Protein AF-A0A1I5BPP1-F1 (afdb_monomer_lite)

Foldseek 3Di:
DDPVLQQLQLVQLQVQCVQDVADPVNLCVQVVDDPVLVCCSHPPNSRGDDVVSLVSSVVVCVVVVTDGDPSSVVSVVVVVVVVVVVVVVVPPDDPPDPDPDDPDPPPPVPDLFAWEAAPNDTHGQLVNLVVLVFDADPVRHTPSVVVCVVVVPGHHYHCNVVHDDPPDDPPPPPPDD

Radius of gyration: 24.0 Å; chains: 1; bounding box: 48×36×85 Å

pLDDT: mean 81.09, std 17.32, range [36.47, 96.0]

Sequence (177 aa):
MSKKDNEEQKLAYVEALKLADVSRDMLKVLHKVNDNTLDKWLYVPDRYPPFRACWELWMYIRRRREAVARPLQTLIHRSITRADDASKKAGPVDKKKKIHNVEGKWSRDNFPIRTYLVNGKLLSIKEAGDELGYPRDKRGMSNLYFRLRREGINPGSDITDLKYKPRGGSQKKKLKK

Secondary structure (DSSP, 8-state):
--HHHHHHHHHHHHHHHHHS---HHHHHHHHT--HHHHHHHHH-TT----HHHHHHHHHHHHHHTPPPPHHHHHHHHHHHHHHHHHHHHT----TT------SS---GGGS-SSEEEETTEEEEHHHHHHHTTPPBPTTS-BHHHHHHHHHTPPTT-B-TT----------------

Structure (mmCIF, N/CA/C/O backbone):
data_AF-A0A1I5BPP1-F1
#
_entry.id   AF-A0A1I5BPP1-F1
#
loop_
_atom_site.group_PDB
_atom_site.id
_atom_site.type_symbol
_atom_site.label_atom_id
_atom_site.label_alt_id
_atom_site.label_comp_id
_atom_site.label_asym_id
_atom_site.label_entity_id
_atom_site.label_seq_id
_atom_site.pdbx_PDB_ins_code
_atom_site.Cartn_x
_atom_site.Cartn_y
_atom_site.Cartn_z
_atom_site.occupancy
_atom_site.B_iso_or_equiv
_atom_site.auth_seq_id
_atom_site.auth_comp_id
_atom_site.auth_asym_id
_atom_site.auth_atom_id
_atom_site.pdbx_PDB_model_num
ATOM 1 N N . MET A 1 1 ? 5.793 -8.758 18.025 1.00 62.44 1 MET A N 1
ATOM 2 C CA . MET A 1 1 ? 5.324 -7.356 17.967 1.00 62.44 1 MET A CA 1
ATOM 3 C C . MET A 1 1 ? 4.796 -6.990 19.333 1.00 62.44 1 MET A C 1
ATOM 5 O O . MET A 1 1 ? 4.155 -7.838 19.948 1.00 62.44 1 MET A O 1
ATOM 9 N N . SER A 1 2 ? 5.110 -5.793 19.824 1.00 81.38 2 SER A N 1
ATOM 10 C CA . SER A 1 2 ? 4.563 -5.320 21.097 1.00 81.38 2 SER A CA 1
ATOM 11 C C . SER A 1 2 ? 3.060 -5.054 20.945 1.00 81.38 2 SER A C 1
ATOM 13 O O . SER A 1 2 ? 2.623 -4.677 19.859 1.00 81.38 2 SER A O 1
ATOM 15 N N . LYS A 1 3 ? 2.256 -5.220 22.008 1.00 83.00 3 LYS A N 1
ATOM 16 C CA . LYS A 1 3 ? 0.818 -4.860 21.985 1.00 83.00 3 LYS A CA 1
ATOM 17 C C . LYS A 1 3 ? 0.613 -3.418 21.502 1.00 83.00 3 LYS A C 1
ATOM 19 O O . LYS A 1 3 ? -0.233 -3.166 20.652 1.00 83.00 3 LYS A O 1
ATOM 24 N N . LYS A 1 4 ? 1.503 -2.526 21.938 1.00 87.44 4 LYS A N 1
ATOM 25 C CA . LYS A 1 4 ? 1.552 -1.119 21.536 1.00 87.44 4 LYS A CA 1
ATOM 26 C C . LYS A 1 4 ? 1.728 -0.922 20.022 1.00 87.44 4 LYS A C 1
ATOM 28 O O . LYS A 1 4 ? 1.103 -0.037 19.450 1.00 87.44 4 LYS A O 1
ATOM 33 N N . ASP A 1 5 ? 2.525 -1.766 19.359 1.00 87.19 5 ASP A N 1
ATOM 34 C CA . ASP A 1 5 ? 2.730 -1.684 17.903 1.00 87.19 5 ASP A CA 1
ATOM 35 C C . ASP A 1 5 ? 1.455 -2.063 17.134 1.00 87.19 5 ASP A C 1
ATOM 37 O O . ASP A 1 5 ? 1.196 -1.538 16.052 1.00 87.19 5 ASP A O 1
ATOM 41 N N . ASN A 1 6 ? 0.673 -3.004 17.669 1.00 91.31 6 ASN A N 1
ATOM 42 C CA . ASN A 1 6 ? -0.571 -3.457 17.048 1.00 91.31 6 ASN A CA 1
ATOM 43 C C . ASN A 1 6 ? -1.684 -2.410 17.203 1.00 91.31 6 ASN A C 1
ATOM 45 O O . ASN A 1 6 ? -2.428 -2.157 16.256 1.00 91.31 6 ASN A O 1
ATOM 49 N N . GLU A 1 7 ? -1.768 -1.771 18.371 1.00 92.38 7 GLU A N 1
ATOM 50 C CA . GLU A 1 7 ? -2.677 -0.647 18.619 1.00 92.38 7 GLU A CA 1
ATOM 51 C C . GLU A 1 7 ? -2.369 0.533 17.689 1.00 92.38 7 GLU A C 1
ATOM 53 O O . GLU A 1 7 ? -3.276 1.056 17.038 1.00 92.38 7 GLU A O 1
ATOM 58 N N . GLU A 1 8 ? -1.087 0.893 17.541 1.00 93.31 8 GLU A N 1
ATOM 59 C CA . GLU A 1 8 ? -0.649 1.941 16.611 1.00 93.31 8 GLU A CA 1
ATOM 60 C C . GLU A 1 8 ? -1.012 1.596 15.156 1.00 93.31 8 GLU A C 1
ATOM 62 O O . GLU A 1 8 ? -1.523 2.448 14.427 1.00 93.31 8 GLU A O 1
ATOM 67 N N . GLN A 1 9 ? -0.822 0.337 14.734 1.00 93.88 9 GLN A N 1
ATOM 68 C CA . GLN A 1 9 ? -1.217 -0.133 13.397 1.00 93.88 9 GLN A CA 1
ATOM 69 C C . GLN A 1 9 ? -2.714 0.022 13.150 1.00 93.88 9 GLN A C 1
ATOM 71 O O . GLN A 1 9 ? -3.116 0.511 12.092 1.00 93.88 9 GLN A O 1
ATOM 76 N N . LYS A 1 10 ? -3.541 -0.382 14.115 1.00 94.75 10 LYS A N 1
ATOM 77 C CA . LYS A 1 10 ? -4.994 -0.302 13.984 1.00 94.75 10 LYS A CA 1
ATOM 78 C C . LYS A 1 10 ? -5.488 1.134 13.943 1.00 94.75 10 LYS A C 1
ATOM 80 O O . LYS A 1 10 ? -6.304 1.453 13.082 1.00 94.75 10 LYS A O 1
ATOM 85 N N . LEU A 1 11 ? -4.972 1.996 14.817 1.00 94.56 11 LEU A N 1
ATOM 86 C CA . LEU A 1 11 ? -5.313 3.417 14.811 1.00 94.56 11 LEU A CA 1
ATOM 87 C C . LEU A 1 11 ? -4.952 4.051 13.465 1.00 94.56 11 LEU A C 1
ATOM 89 O O . LEU A 1 11 ? -5.800 4.678 12.835 1.00 94.56 11 LEU A O 1
ATOM 93 N N . ALA A 1 12 ? -3.730 3.813 12.984 1.00 95.50 12 ALA A N 1
ATOM 94 C CA . ALA A 1 12 ? -3.273 4.324 11.698 1.00 95.50 12 ALA A CA 1
ATOM 95 C C . ALA A 1 12 ? -4.131 3.833 10.523 1.00 95.50 12 ALA A C 1
ATOM 97 O O . ALA A 1 12 ? -4.423 4.602 9.607 1.00 95.50 12 ALA A O 1
ATOM 98 N N . TYR A 1 13 ? -4.545 2.564 10.550 1.00 95.69 13 TYR A N 1
ATOM 99 C CA . TYR A 1 13 ? -5.401 1.977 9.525 1.00 95.69 13 TYR A CA 1
ATOM 100 C C . TYR A 1 13 ? -6.802 2.601 9.527 1.00 95.69 13 TYR A C 1
ATOM 102 O O . TYR A 1 13 ? -7.269 3.065 8.491 1.00 95.69 13 TYR A O 1
ATOM 110 N N . VAL A 1 14 ? -7.455 2.673 10.692 1.00 94.94 14 VAL A N 1
ATOM 111 C CA . VAL A 1 14 ? -8.814 3.223 10.820 1.00 94.94 14 VAL A CA 1
ATOM 112 C C . VAL A 1 14 ? -8.847 4.719 10.499 1.00 94.94 14 VAL A C 1
ATOM 114 O O . VAL A 1 14 ? -9.761 5.167 9.813 1.00 94.94 14 VAL A O 1
ATOM 117 N N . GLU A 1 15 ? -7.857 5.505 10.934 1.00 94.19 15 GLU A N 1
ATOM 118 C CA . GLU A 1 15 ? -7.777 6.922 10.554 1.00 94.19 15 GLU A CA 1
ATOM 119 C C . GLU A 1 15 ? -7.577 7.120 9.052 1.00 94.19 15 GLU A C 1
ATOM 121 O O . GLU A 1 15 ? -8.186 8.011 8.463 1.00 94.19 15 GLU A O 1
ATOM 126 N N . ALA A 1 16 ? -6.759 6.283 8.413 1.00 94.44 16 ALA A N 1
ATOM 127 C CA . ALA A 1 16 ? -6.572 6.354 6.972 1.00 94.44 16 ALA A CA 1
ATOM 128 C C . ALA A 1 16 ? -7.864 6.053 6.204 1.00 94.44 16 ALA A C 1
ATOM 130 O O . ALA A 1 16 ? -8.128 6.726 5.215 1.00 94.44 16 ALA A O 1
ATOM 131 N N . LEU A 1 17 ? -8.691 5.118 6.682 1.00 93.69 17 LEU A N 1
ATOM 132 C CA . LEU A 1 17 ? -10.004 4.835 6.089 1.00 93.69 17 LEU A CA 1
ATOM 133 C C . LEU A 1 17 ? -11.017 5.968 6.264 1.00 93.69 17 LEU A C 1
ATOM 135 O O . LEU A 1 17 ? -11.918 6.101 5.450 1.00 93.69 17 LEU A O 1
ATOM 139 N N . LYS A 1 18 ? -10.891 6.791 7.310 1.00 91.75 18 LYS A N 1
ATOM 140 C CA . LYS A 1 18 ? -11.759 7.969 7.475 1.00 91.75 18 LYS A CA 1
ATOM 141 C C . LYS A 1 18 ? -11.459 9.061 6.448 1.00 91.75 18 LYS A C 1
ATOM 143 O O . LYS A 1 18 ? -12.338 9.854 6.140 1.00 91.75 18 LYS A O 1
ATOM 148 N N . LEU A 1 19 ? -10.214 9.132 5.973 1.00 90.06 19 LEU A N 1
ATOM 149 C CA . LEU A 1 19 ? -9.774 10.131 4.996 1.00 90.06 19 LEU A CA 1
ATOM 150 C C . LEU A 1 19 ? -9.875 9.628 3.559 1.00 90.06 19 LEU A C 1
ATOM 152 O O . LEU A 1 19 ? -10.233 10.386 2.663 1.00 90.06 19 LEU A O 1
ATOM 156 N N . ALA A 1 20 ? -9.516 8.368 3.339 1.00 84.88 20 ALA A N 1
ATOM 157 C CA . ALA A 1 20 ? -9.601 7.738 2.041 1.00 84.88 20 ALA A CA 1
ATOM 158 C C . ALA A 1 20 ? -11.010 7.175 1.883 1.00 84.88 20 ALA A C 1
ATOM 160 O O . ALA A 1 20 ? -11.366 6.211 2.554 1.00 84.88 20 ALA A O 1
ATOM 161 N N . ASP A 1 21 ? -11.799 7.771 0.995 1.00 85.88 21 ASP A N 1
ATOM 162 C CA . ASP A 1 21 ? -13.121 7.267 0.630 1.00 85.88 21 ASP A CA 1
ATOM 163 C C . ASP A 1 21 ? -12.970 5.931 -0.123 1.00 85.88 21 ASP A C 1
ATOM 165 O O . ASP A 1 21 ? -12.855 5.865 -1.355 1.00 85.88 21 ASP A O 1
ATOM 169 N N . VAL A 1 22 ? -12.820 4.852 0.651 1.00 90.25 22 VAL A N 1
ATOM 170 C CA . VAL A 1 22 ? -12.605 3.486 0.174 1.00 90.25 22 VAL A CA 1
ATOM 171 C C . VAL A 1 22 ? -13.793 2.641 0.587 1.00 90.25 22 VAL A C 1
ATOM 173 O O . VAL A 1 22 ? -14.038 2.409 1.772 1.00 90.25 22 VAL A O 1
ATOM 176 N N . SER A 1 23 ? -14.511 2.131 -0.410 1.00 92.62 23 SER A N 1
ATOM 177 C CA . SER A 1 23 ? -15.637 1.242 -0.165 1.00 92.62 23 SER A CA 1
ATOM 178 C C . SER A 1 23 ? -15.187 -0.072 0.472 1.00 92.62 23 SER A C 1
ATOM 180 O O . SER A 1 23 ? -14.074 -0.568 0.271 1.00 92.62 23 SER A O 1
ATOM 182 N N . ARG A 1 24 ? -16.102 -0.686 1.216 1.00 91.88 24 ARG A N 1
ATOM 183 C CA . ARG A 1 24 ? -15.868 -1.967 1.878 1.00 91.88 24 ARG A CA 1
ATOM 184 C C . ARG A 1 24 ? -15.495 -3.082 0.894 1.00 91.88 24 ARG A C 1
ATOM 186 O O . ARG A 1 24 ? -14.572 -3.851 1.159 1.00 91.88 24 ARG A O 1
ATOM 193 N N . ASP A 1 25 ? -16.154 -3.133 -0.262 1.00 91.62 25 ASP A N 1
ATOM 194 C CA . ASP A 1 25 ? -15.841 -4.105 -1.316 1.00 91.62 25 ASP A CA 1
ATOM 195 C C . ASP A 1 25 ? -14.429 -3.917 -1.868 1.00 91.62 25 ASP A C 1
ATOM 197 O O . ASP A 1 25 ? -13.705 -4.894 -2.079 1.00 91.62 25 ASP A O 1
ATOM 201 N N . MET A 1 26 ? -13.989 -2.664 -2.015 1.00 92.88 26 MET A N 1
ATOM 202 C CA . MET A 1 26 ? -12.621 -2.368 -2.422 1.00 92.88 26 MET A CA 1
ATOM 203 C C . MET A 1 26 ? -11.611 -2.861 -1.381 1.00 92.88 26 MET A C 1
ATOM 205 O O . MET A 1 26 ? -10.601 -3.448 -1.759 1.00 92.88 26 MET A O 1
ATOM 209 N N . LEU A 1 27 ? -11.880 -2.706 -0.080 1.00 93.12 27 LEU A N 1
ATOM 210 C CA . LEU A 1 27 ? -10.990 -3.208 0.979 1.00 93.12 27 LEU A CA 1
ATOM 211 C C . LEU A 1 27 ? -10.840 -4.732 0.948 1.00 93.12 27 LEU A C 1
ATOM 213 O O . LEU A 1 27 ? -9.733 -5.247 1.129 1.00 93.12 27 LEU A O 1
ATOM 217 N N . LYS A 1 28 ? -11.924 -5.461 0.666 1.00 92.88 28 LYS A N 1
ATOM 218 C CA . LYS A 1 28 ? -11.886 -6.924 0.509 1.00 92.88 28 LYS A CA 1
ATOM 219 C C . LYS A 1 28 ? -10.983 -7.338 -0.645 1.00 92.88 28 LYS A C 1
ATOM 221 O O . LYS A 1 28 ? -10.151 -8.230 -0.481 1.00 92.88 28 LYS A O 1
ATOM 226 N N . VAL A 1 29 ? -11.117 -6.670 -1.792 1.00 92.50 29 VAL A N 1
ATOM 227 C CA . VAL A 1 29 ? -10.281 -6.922 -2.975 1.00 92.50 29 VAL A CA 1
ATOM 228 C C . VAL A 1 29 ? -8.827 -6.541 -2.704 1.00 92.50 29 VAL A C 1
ATOM 230 O O . VAL A 1 29 ? -7.920 -7.313 -3.020 1.00 92.50 29 VAL A O 1
ATOM 233 N N . LEU A 1 30 ? -8.605 -5.382 -2.079 1.00 92.00 30 LEU A N 1
ATOM 234 C CA . LEU A 1 30 ? -7.282 -4.838 -1.793 1.00 92.00 30 LEU A CA 1
ATOM 235 C C . LEU A 1 30 ? -6.472 -5.772 -0.890 1.00 92.00 30 LEU A C 1
ATOM 237 O O . LEU A 1 30 ? -5.320 -6.070 -1.201 1.00 92.00 30 LEU A O 1
ATOM 241 N N . HIS A 1 31 ? -7.088 -6.262 0.188 1.00 92.25 31 HIS A N 1
ATOM 242 C CA . HIS A 1 31 ? -6.418 -7.090 1.193 1.00 92.25 31 HIS A CA 1
ATOM 243 C C . HIS A 1 31 ? -6.562 -8.595 0.963 1.00 92.25 31 HIS A C 1
ATOM 245 O O . HIS A 1 31 ? -5.892 -9.383 1.631 1.00 92.25 31 HIS A O 1
ATOM 251 N N . LYS A 1 32 ? -7.418 -9.010 0.020 1.00 92.94 32 LYS A N 1
ATOM 252 C CA . LYS A 1 32 ? -7.790 -10.415 -0.220 1.00 92.94 32 LYS A CA 1
ATOM 253 C C . LYS A 1 32 ? -8.302 -11.102 1.052 1.00 92.94 32 LYS A C 1
ATOM 255 O O . LYS A 1 32 ? -7.870 -12.202 1.394 1.00 92.94 32 LYS A O 1
ATOM 260 N N . VAL A 1 33 ? -9.216 -10.438 1.757 1.00 93.50 33 VAL A N 1
ATOM 261 C CA . VAL A 1 33 ? -9.832 -10.933 3.001 1.00 93.50 33 VAL A CA 1
ATOM 262 C C . VAL A 1 33 ? -11.348 -11.051 2.871 1.00 93.50 33 VAL A C 1
ATOM 264 O O . VAL A 1 33 ? -11.968 -10.401 2.032 1.00 93.50 33 VAL A O 1
ATOM 267 N N . ASN A 1 34 ? -11.949 -11.888 3.719 1.00 95.44 34 ASN A N 1
ATOM 268 C CA . ASN A 1 34 ? -13.401 -11.998 3.841 1.00 95.44 34 ASN A CA 1
ATOM 269 C C . ASN A 1 34 ? -13.985 -10.907 4.759 1.00 95.44 34 ASN A C 1
ATOM 271 O O . ASN A 1 34 ? -13.259 -10.274 5.530 1.00 95.44 34 ASN A O 1
ATOM 275 N N . ASP A 1 35 ? -15.309 -10.735 4.711 1.00 94.31 35 ASP A N 1
ATOM 276 C CA . ASP A 1 35 ? -16.023 -9.740 5.525 1.00 94.31 35 ASP A CA 1
ATOM 277 C C . ASP A 1 35 ? -15.783 -9.918 7.023 1.00 94.31 35 ASP A C 1
ATOM 279 O O . ASP A 1 35 ? -15.460 -8.957 7.707 1.00 94.31 35 ASP A O 1
ATOM 283 N N . ASN A 1 36 ? -15.822 -11.157 7.517 1.00 96.00 36 ASN A N 1
ATOM 284 C CA . ASN A 1 36 ? -15.601 -11.451 8.933 1.00 96.00 36 ASN A CA 1
ATOM 285 C C . ASN A 1 36 ? -14.216 -10.986 9.425 1.00 96.00 36 ASN A C 1
ATOM 287 O O . ASN A 1 36 ? -14.071 -10.489 10.539 1.00 96.00 36 ASN A O 1
ATOM 291 N N . THR A 1 37 ? -13.172 -11.151 8.608 1.00 95.12 37 THR A N 1
ATOM 292 C CA . THR A 1 37 ? -11.825 -10.668 8.949 1.00 95.12 37 THR A CA 1
ATOM 293 C C . THR A 1 37 ? -11.773 -9.147 8.953 1.00 95.12 37 THR A C 1
ATOM 295 O O . THR A 1 37 ? -11.199 -8.567 9.874 1.00 95.12 37 THR A O 1
ATOM 298 N N . LEU A 1 38 ? -12.398 -8.507 7.962 1.00 95.00 38 LEU A N 1
ATOM 299 C CA . LEU A 1 38 ? -12.454 -7.052 7.881 1.00 95.00 38 LEU A CA 1
ATOM 300 C C . LEU A 1 38 ? -13.227 -6.460 9.071 1.00 95.00 38 LEU A C 1
ATOM 302 O O . LEU A 1 38 ? -12.726 -5.551 9.723 1.00 95.00 38 LEU A O 1
ATOM 306 N N . ASP A 1 39 ? -14.375 -7.037 9.434 1.00 95.19 39 ASP A N 1
ATOM 307 C CA . ASP A 1 39 ? -15.158 -6.620 10.604 1.00 95.19 39 ASP A CA 1
ATOM 308 C C . ASP A 1 39 ? -14.374 -6.749 11.899 1.00 95.19 39 ASP A C 1
ATOM 310 O O . ASP A 1 39 ? -14.387 -5.850 12.738 1.00 95.19 39 ASP A O 1
ATOM 314 N N . LYS A 1 40 ? -13.633 -7.849 12.052 1.00 95.31 40 LYS A N 1
ATOM 315 C CA . LYS A 1 40 ? -12.743 -8.023 13.197 1.00 95.31 40 LYS A CA 1
ATOM 316 C C . LYS A 1 40 ? -11.729 -6.886 13.271 1.00 95.31 40 LYS A C 1
ATOM 318 O O . LYS A 1 40 ? -11.556 -6.314 14.339 1.00 95.31 40 LYS A O 1
ATOM 323 N N . TRP A 1 41 ? -11.087 -6.525 12.164 1.00 94.69 41 TRP A N 1
ATOM 324 C CA . TRP A 1 41 ? -10.114 -5.430 12.162 1.00 94.69 41 TRP A CA 1
ATOM 325 C C . TRP A 1 41 ? -10.739 -4.072 12.485 1.00 94.69 41 TRP A C 1
ATOM 327 O O . TRP A 1 41 ? -10.129 -3.293 13.217 1.00 94.69 41 TRP A O 1
ATOM 337 N N . LEU A 1 42 ? -11.936 -3.796 11.962 1.00 92.62 42 LEU A N 1
ATOM 338 C CA . LEU A 1 42 ? -12.591 -2.496 12.098 1.00 92.62 42 LEU A CA 1
ATOM 339 C C . LEU A 1 42 ? -13.277 -2.306 13.456 1.00 92.62 42 LEU A C 1
ATOM 341 O O . LEU A 1 42 ? -13.188 -1.221 14.026 1.00 92.62 42 LEU A O 1
ATOM 345 N N . TYR A 1 43 ? -13.919 -3.346 13.993 1.00 93.38 43 TYR A N 1
ATOM 346 C CA . TYR A 1 43 ? -14.851 -3.203 15.118 1.00 93.38 43 TYR A CA 1
ATOM 347 C C . TYR A 1 43 ? -14.434 -3.946 16.390 1.00 93.38 43 TYR A C 1
ATOM 349 O O . TYR A 1 43 ? -14.819 -3.533 17.479 1.00 93.38 43 TYR A O 1
ATOM 357 N N . VAL A 1 44 ? -13.634 -5.015 16.305 1.00 94.44 44 VAL A N 1
ATOM 358 C CA . VAL A 1 44 ? -13.271 -5.817 17.491 1.00 94.44 44 VAL A CA 1
ATOM 359 C C . VAL A 1 44 ? -11.972 -5.291 18.101 1.00 94.44 44 VAL A C 1
ATOM 361 O O . VAL A 1 44 ? -10.947 -5.414 17.435 1.00 94.44 44 VAL A O 1
ATOM 364 N N . PRO A 1 45 ? -11.944 -4.756 19.340 1.00 88.88 45 PRO A N 1
ATOM 365 C CA . PRO A 1 45 ? -10.775 -4.082 19.925 1.00 88.88 45 PRO A CA 1
ATOM 366 C C . PRO A 1 45 ? -9.466 -4.873 19.808 1.00 88.88 45 PRO A C 1
ATOM 368 O O . PRO A 1 45 ? -8.505 -4.354 19.245 1.00 88.88 45 PRO A O 1
ATOM 371 N N . ASP A 1 46 ? -9.486 -6.157 20.177 1.00 90.94 46 ASP A N 1
ATOM 372 C CA . ASP A 1 46 ? -8.312 -7.045 20.222 1.00 90.94 46 ASP A CA 1
ATOM 373 C C . ASP A 1 46 ? -7.912 -7.677 18.883 1.00 90.94 46 ASP A C 1
ATOM 375 O O . ASP A 1 46 ? -7.058 -8.568 18.815 1.00 90.94 46 ASP A O 1
ATOM 379 N N . ARG A 1 47 ? -8.549 -7.262 17.789 1.00 92.75 47 ARG A N 1
ATOM 380 C CA . ARG A 1 47 ? -8.206 -7.717 16.444 1.00 92.75 47 ARG A CA 1
ATOM 381 C C . ARG A 1 47 ? -7.627 -6.551 15.664 1.00 92.75 47 ARG A C 1
ATOM 383 O O . ARG A 1 47 ? -8.227 -5.483 15.564 1.00 92.75 47 ARG A O 1
ATOM 390 N N . TYR A 1 48 ? -6.444 -6.787 15.111 1.00 93.81 48 TYR A N 1
ATOM 391 C CA . TYR A 1 48 ? -5.614 -5.762 14.495 1.00 93.81 48 TYR A CA 1
ATOM 392 C C . TYR A 1 48 ? -5.333 -6.138 13.038 1.00 93.81 48 TYR A C 1
ATOM 394 O O . TYR A 1 48 ? -5.061 -7.316 12.764 1.00 93.81 48 TYR A O 1
ATOM 402 N N . PRO A 1 49 ? -5.387 -5.174 12.104 1.00 94.25 49 PRO A N 1
ATOM 403 C CA . PRO A 1 49 ? -4.908 -5.402 10.753 1.00 94.25 49 PRO A CA 1
ATOM 404 C C . PRO A 1 49 ? -3.393 -5.655 10.787 1.00 94.25 49 PRO A C 1
ATOM 406 O O . PRO A 1 49 ? -2.681 -5.029 11.575 1.00 94.25 49 PRO A O 1
ATOM 409 N N . PRO A 1 50 ? -2.864 -6.563 9.951 1.00 94.75 50 PRO A N 1
ATOM 410 C CA . PRO A 1 50 ? -1.427 -6.749 9.843 1.00 94.75 50 PRO A CA 1
ATOM 411 C C . PRO A 1 50 ? -0.786 -5.518 9.194 1.00 94.75 50 PRO A C 1
ATOM 413 O O . PRO A 1 50 ? -1.393 -4.879 8.334 1.00 94.75 50 PRO A O 1
ATOM 416 N N . PHE A 1 51 ? 0.493 -5.267 9.482 1.00 94.19 51 PHE A N 1
ATOM 417 C CA . PHE A 1 51 ? 1.277 -4.209 8.828 1.00 94.19 51 PHE A CA 1
ATOM 418 C C . PHE A 1 51 ? 1.144 -4.214 7.294 1.00 94.19 51 PHE A C 1
ATOM 420 O O . PHE A 1 51 ? 1.084 -3.163 6.657 1.00 94.19 51 PHE A O 1
ATOM 427 N N . ARG A 1 52 ? 1.045 -5.406 6.691 1.00 94.06 52 ARG A N 1
ATOM 428 C CA . ARG A 1 52 ? 0.804 -5.574 5.255 1.00 94.06 52 ARG A CA 1
ATOM 429 C C . ARG A 1 52 ? -0.468 -4.863 4.777 1.00 94.06 52 ARG A C 1
ATOM 431 O O . ARG A 1 52 ? -0.419 -4.216 3.738 1.00 94.06 52 ARG A O 1
ATOM 438 N N . ALA A 1 53 ? -1.570 -4.954 5.520 1.00 95.00 53 ALA A N 1
ATOM 439 C CA . ALA A 1 53 ? -2.816 -4.280 5.168 1.00 95.00 53 ALA A CA 1
ATOM 440 C C . ALA A 1 53 ? -2.656 -2.753 5.244 1.00 95.00 53 ALA A C 1
ATOM 442 O O . ALA A 1 53 ? -3.088 -2.045 4.337 1.00 95.00 53 ALA A O 1
ATOM 443 N N . CYS A 1 54 ? -1.943 -2.242 6.255 1.00 95.38 54 CYS A N 1
ATOM 444 C CA . CYS A 1 54 ? -1.589 -0.821 6.341 1.00 95.38 54 CYS A CA 1
ATOM 445 C C . CYS A 1 54 ? -0.754 -0.366 5.132 1.00 95.38 54 CYS A C 1
ATOM 447 O O . CYS A 1 54 ? -1.014 0.687 4.553 1.00 95.38 54 CYS A O 1
ATOM 449 N N . TRP A 1 55 ? 0.218 -1.178 4.709 1.00 94.56 55 TRP A N 1
ATOM 450 C CA . TRP A 1 55 ? 1.034 -0.897 3.528 1.00 94.56 55 TRP A CA 1
ATOM 451 C C . TRP A 1 55 ? 0.218 -0.902 2.229 1.00 94.56 55 TRP A C 1
ATOM 453 O O . TRP A 1 55 ? 0.370 -0.008 1.397 1.00 94.56 55 TRP A O 1
ATOM 463 N N . GLU A 1 56 ? -0.655 -1.892 2.042 1.00 94.12 56 GLU A N 1
ATOM 464 C CA . GLU A 1 56 ? -1.536 -1.989 0.874 1.00 94.12 56 GLU A CA 1
ATOM 465 C C . GLU A 1 56 ? -2.485 -0.786 0.787 1.00 94.12 56 GLU A C 1
ATOM 467 O O . GLU A 1 56 ? -2.606 -0.188 -0.284 1.00 94.12 56 GLU A O 1
ATOM 472 N N . LEU A 1 57 ? -3.074 -0.372 1.916 1.00 94.56 57 LEU A N 1
ATOM 473 C CA . LEU A 1 57 ? -3.909 0.826 1.998 1.00 94.56 57 LEU A CA 1
ATOM 474 C C . LEU A 1 57 ? -3.112 2.090 1.654 1.00 94.56 57 LEU A C 1
ATOM 476 O O . LEU A 1 57 ? -3.535 2.880 0.814 1.00 94.56 57 LEU A O 1
ATOM 480 N N . TRP A 1 58 ? -1.916 2.255 2.224 1.00 94.56 58 TRP A N 1
ATOM 481 C CA . TRP A 1 58 ? -1.044 3.387 1.907 1.00 94.56 58 TRP A CA 1
ATOM 482 C C . TRP A 1 58 ? -0.695 3.457 0.414 1.00 94.56 58 TRP A C 1
ATOM 484 O O . TRP A 1 58 ? -0.762 4.524 -0.198 1.00 94.56 58 TRP A O 1
ATOM 494 N N . MET A 1 59 ? -0.361 2.317 -0.198 1.00 93.06 59 MET A N 1
ATOM 495 C CA . MET A 1 59 ? -0.072 2.230 -1.631 1.00 93.06 59 MET A CA 1
ATOM 496 C C . MET A 1 59 ? -1.292 2.574 -2.489 1.00 93.06 59 MET A C 1
ATOM 498 O O . MET A 1 59 ? -1.136 3.231 -3.520 1.00 93.06 59 MET A O 1
ATOM 502 N N . TYR A 1 60 ? -2.486 2.142 -2.077 1.00 93.44 60 TYR A N 1
ATOM 503 C CA . TYR A 1 60 ? -3.739 2.465 -2.753 1.00 93.44 60 TYR A CA 1
ATOM 504 C C . TYR A 1 60 ? -4.008 3.978 -2.739 1.00 93.44 60 TYR A C 1
ATOM 506 O O . TYR A 1 60 ? -4.129 4.582 -3.807 1.00 93.44 60 TYR A O 1
ATOM 514 N N . ILE A 1 61 ? -3.979 4.605 -1.558 1.00 91.75 61 ILE A N 1
ATOM 515 C CA . ILE A 1 61 ? -4.190 6.055 -1.384 1.00 91.75 61 ILE A CA 1
ATOM 516 C C . ILE A 1 61 ? -3.151 6.847 -2.190 1.00 91.75 61 ILE A C 1
ATOM 518 O O . ILE A 1 61 ? -3.482 7.754 -2.957 1.00 91.75 61 ILE A O 1
ATOM 522 N N . ARG A 1 62 ? -1.875 6.446 -2.101 1.00 91.06 62 ARG A N 1
ATOM 523 C CA . ARG A 1 62 ? -0.774 7.097 -2.821 1.00 91.06 62 ARG A CA 1
ATOM 524 C C . ARG A 1 62 ? -0.943 7.039 -4.340 1.00 91.06 62 ARG A C 1
ATOM 526 O O . ARG A 1 62 ? -0.597 8.002 -5.022 1.00 91.06 62 ARG A O 1
ATOM 533 N N . ARG A 1 63 ? -1.467 5.937 -4.891 1.00 90.19 63 ARG A N 1
ATOM 534 C CA . ARG A 1 63 ? -1.750 5.819 -6.335 1.00 90.19 63 ARG A CA 1
ATOM 535 C C . ARG A 1 63 ? -2.868 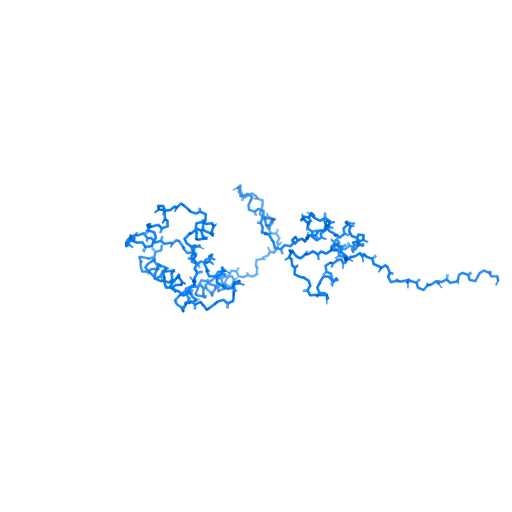6.756 -6.787 1.00 90.19 63 ARG A C 1
ATOM 537 O O . ARG A 1 63 ? -2.780 7.279 -7.893 1.00 90.19 63 ARG A O 1
ATOM 544 N N . ARG A 1 64 ? -3.865 6.999 -5.934 1.00 86.88 64 ARG A N 1
ATOM 545 C CA . ARG A 1 64 ? -4.965 7.945 -6.192 1.00 86.88 64 ARG A CA 1
ATOM 546 C C . ARG A 1 64 ? -4.588 9.409 -5.956 1.00 86.88 64 ARG A C 1
ATOM 548 O O . ARG A 1 64 ? -5.377 10.285 -6.280 1.00 86.88 64 ARG A O 1
ATOM 555 N N . ARG A 1 65 ? -3.373 9.679 -5.455 1.00 88.12 65 ARG A N 1
ATOM 556 C CA . ARG A 1 65 ? -2.893 11.020 -5.065 1.00 88.12 65 ARG A CA 1
ATOM 557 C C . ARG A 1 65 ? -3.780 11.686 -4.006 1.00 88.12 65 ARG A C 1
ATOM 559 O O . ARG A 1 65 ? -3.860 12.908 -3.943 1.00 88.12 65 ARG A O 1
ATOM 566 N N . GLU A 1 66 ? -4.422 10.874 -3.177 1.00 87.31 66 GLU A N 1
ATOM 567 C CA . GLU A 1 66 ? -5.246 11.337 -2.064 1.00 87.31 66 GLU A CA 1
ATOM 568 C C . GLU A 1 66 ? -4.379 11.655 -0.839 1.00 87.31 66 GLU A C 1
ATOM 570 O O . GLU A 1 66 ? -3.237 11.193 -0.710 1.00 87.31 66 GLU A O 1
ATOM 575 N N . ALA A 1 67 ? -4.923 12.468 0.067 1.00 87.31 67 ALA A N 1
ATOM 576 C CA . ALA A 1 67 ? -4.260 12.785 1.321 1.00 87.31 67 ALA A CA 1
ATOM 577 C C . ALA A 1 67 ? -4.158 11.529 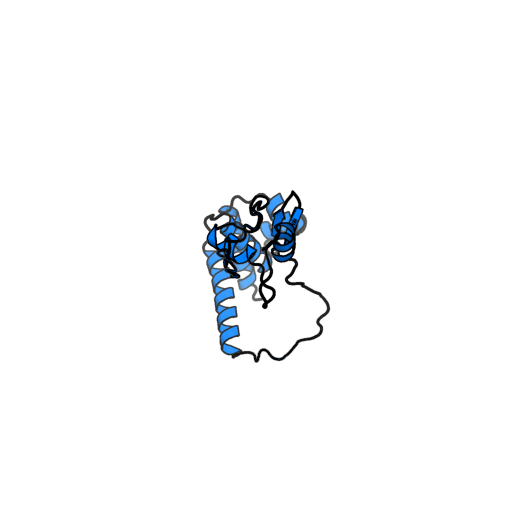2.201 1.00 87.31 67 ALA A C 1
ATOM 579 O O . ALA A 1 67 ? -5.129 10.806 2.412 1.00 87.31 67 ALA A O 1
ATOM 580 N N . VAL A 1 68 ? -2.964 11.275 2.731 1.00 89.06 68 VAL A N 1
ATOM 581 C CA . VAL A 1 68 ? -2.691 10.136 3.614 1.00 89.06 68 VAL A CA 1
ATOM 582 C C . VAL A 1 68 ? -2.759 10.604 5.068 1.00 89.06 68 VAL A C 1
ATOM 584 O O . VAL A 1 68 ? -2.183 11.637 5.412 1.00 89.06 68 VAL A O 1
ATOM 587 N N . ALA A 1 69 ? -3.398 9.819 5.940 1.00 92.44 69 ALA A N 1
ATOM 588 C CA . ALA A 1 69 ? -3.384 10.073 7.380 1.00 92.44 69 ALA A CA 1
ATOM 589 C C . ALA A 1 69 ? -1.947 10.099 7.929 1.00 92.44 69 ALA A C 1
ATOM 591 O O . ALA A 1 69 ? -1.141 9.205 7.642 1.00 92.44 69 ALA A O 1
ATOM 592 N N . ARG A 1 70 ? -1.633 11.098 8.764 1.00 91.38 70 ARG A N 1
ATOM 593 C CA . ARG A 1 70 ? -0.290 11.257 9.349 1.00 91.38 70 ARG A CA 1
ATOM 594 C C . ARG A 1 70 ? 0.188 10.000 10.087 1.00 91.38 70 ARG A C 1
ATOM 596 O O . ARG A 1 70 ? 1.318 9.595 9.816 1.00 91.38 70 ARG A O 1
ATOM 603 N N . PRO A 1 71 ? -0.622 9.327 10.932 1.00 93.69 71 PRO A N 1
ATOM 604 C CA . PRO A 1 71 ? -0.150 8.133 11.636 1.00 93.69 71 PRO A CA 1
ATOM 605 C C . PRO A 1 71 ? 0.231 6.994 10.693 1.00 93.69 71 PRO A C 1
ATOM 607 O O . PRO A 1 71 ? 1.264 6.354 10.892 1.00 93.69 71 PRO A O 1
ATOM 610 N N . LEU A 1 72 ? -0.532 6.792 9.611 1.00 92.94 72 LEU A N 1
ATOM 611 C CA . LEU A 1 72 ? -0.194 5.801 8.593 1.00 92.94 72 LEU A CA 1
ATOM 612 C C . LEU A 1 72 ? 1.120 6.154 7.892 1.00 92.94 72 LEU A C 1
ATOM 614 O O . LEU A 1 72 ? 1.989 5.299 7.743 1.00 92.94 72 LEU A O 1
ATOM 618 N N . GLN A 1 73 ? 1.313 7.419 7.517 1.00 91.75 73 GLN A N 1
ATOM 619 C CA . GLN A 1 73 ? 2.560 7.860 6.897 1.00 91.75 73 GLN A CA 1
ATOM 620 C C . GLN A 1 73 ? 3.767 7.666 7.826 1.00 91.75 73 GLN A C 1
ATOM 622 O O . GLN A 1 73 ? 4.800 7.154 7.394 1.00 91.75 73 GLN A O 1
ATOM 627 N N . THR A 1 74 ? 3.639 8.025 9.105 1.00 92.12 74 THR A N 1
ATOM 628 C CA . THR A 1 74 ? 4.694 7.839 10.108 1.00 92.12 74 THR A CA 1
ATOM 629 C C . THR A 1 74 ? 5.035 6.364 10.301 1.00 92.12 74 THR A C 1
ATOM 631 O O . THR A 1 74 ? 6.214 6.010 10.302 1.00 92.12 74 THR A O 1
ATOM 634 N N . LEU A 1 75 ? 4.027 5.496 10.417 1.00 93.50 75 LEU A N 1
ATOM 635 C CA . LEU A 1 75 ? 4.202 4.053 10.579 1.00 93.50 75 LEU A CA 1
ATOM 636 C C . LEU A 1 75 ? 4.993 3.441 9.411 1.00 93.50 75 LEU A C 1
ATOM 638 O O . LEU A 1 75 ? 5.953 2.695 9.623 1.00 93.50 75 LEU A O 1
ATOM 642 N N . ILE A 1 76 ? 4.632 3.820 8.184 1.00 93.00 76 ILE A N 1
ATOM 643 C CA . ILE A 1 76 ? 5.271 3.359 6.949 1.00 93.00 76 ILE A CA 1
ATOM 644 C C . ILE A 1 76 ? 6.694 3.920 6.810 1.00 93.00 76 ILE A C 1
ATOM 646 O O . ILE A 1 76 ? 7.630 3.178 6.514 1.00 93.00 76 ILE A O 1
ATOM 650 N N . HIS A 1 77 ? 6.910 5.210 7.076 1.00 90.75 77 HIS A N 1
ATOM 651 C CA . HIS A 1 77 ? 8.255 5.791 7.035 1.00 90.75 77 HIS A CA 1
ATOM 652 C C . HIS A 1 77 ? 9.184 5.142 8.063 1.00 90.75 77 HIS A C 1
ATOM 654 O O . HIS A 1 77 ? 10.295 4.754 7.713 1.00 90.75 77 HIS A O 1
ATOM 660 N N . ARG A 1 78 ? 8.720 4.917 9.300 1.00 91.31 78 ARG A N 1
ATOM 661 C CA . ARG A 1 78 ? 9.513 4.228 10.330 1.00 91.31 78 ARG A CA 1
ATOM 662 C C . ARG A 1 78 ? 9.925 2.819 9.911 1.00 91.31 78 ARG A C 1
ATOM 664 O O . ARG A 1 78 ? 10.995 2.363 10.308 1.00 91.31 78 ARG A O 1
ATOM 671 N N . SER A 1 79 ? 9.091 2.082 9.172 1.00 91.00 79 SER A N 1
ATOM 672 C CA . SER A 1 79 ? 9.490 0.759 8.673 1.00 91.00 79 SER A CA 1
ATOM 673 C C . SER A 1 79 ? 10.506 0.859 7.538 1.00 91.00 79 SER A C 1
ATOM 675 O O . SER A 1 79 ? 11.450 0.076 7.519 1.00 91.00 79 SER A O 1
ATOM 677 N N . ILE A 1 80 ? 10.336 1.822 6.624 1.00 89.69 80 ILE A N 1
ATOM 678 C CA . ILE A 1 80 ? 11.265 2.053 5.508 1.00 89.69 80 ILE A CA 1
ATOM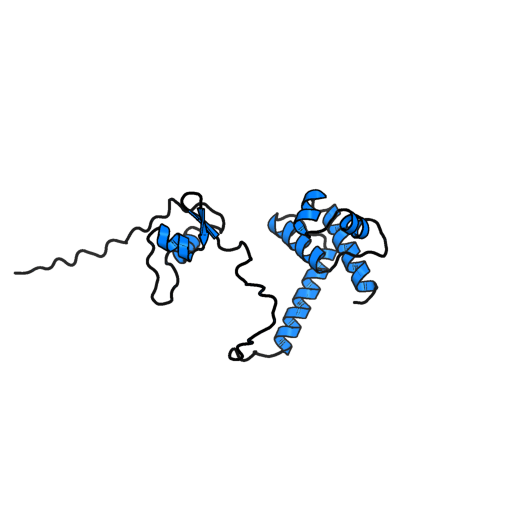 679 C C . ILE A 1 80 ? 12.643 2.432 6.052 1.00 89.69 80 ILE A C 1
ATOM 681 O O . ILE A 1 80 ? 13.620 1.772 5.724 1.00 89.69 80 ILE A O 1
ATOM 685 N N . THR A 1 81 ? 12.716 3.402 6.967 1.00 91.12 81 THR A N 1
ATOM 686 C CA . THR A 1 81 ? 13.978 3.816 7.593 1.00 91.12 81 THR A CA 1
ATOM 687 C C . THR A 1 81 ? 14.667 2.652 8.302 1.00 91.12 81 THR A C 1
ATOM 689 O O . THR A 1 81 ? 15.857 2.436 8.105 1.00 91.12 81 THR A O 1
ATOM 692 N N . ARG A 1 82 ? 13.922 1.830 9.060 1.00 87.88 82 ARG A N 1
ATOM 693 C CA . ARG A 1 82 ? 14.483 0.630 9.705 1.00 87.88 82 ARG A CA 1
ATOM 694 C C . ARG A 1 82 ? 15.036 -0.376 8.695 1.00 87.88 82 ARG A C 1
ATOM 696 O O . ARG A 1 82 ? 16.084 -0.965 8.949 1.00 87.88 82 ARG A O 1
ATOM 703 N N . ALA A 1 83 ? 14.342 -0.585 7.578 1.00 86.19 83 ALA A N 1
ATOM 704 C CA . ALA A 1 83 ? 14.797 -1.480 6.519 1.00 86.19 83 ALA A CA 1
ATOM 705 C C . ALA A 1 83 ? 16.058 -0.940 5.824 1.00 86.19 83 ALA A C 1
ATOM 707 O O . ALA A 1 83 ? 17.004 -1.697 5.608 1.00 86.19 83 ALA A O 1
ATOM 708 N N . ASP A 1 84 ? 16.104 0.362 5.543 1.00 84.69 84 ASP A N 1
ATOM 709 C CA . ASP A 1 84 ? 17.263 1.025 4.944 1.00 84.69 84 ASP A CA 1
ATOM 710 C C . ASP A 1 84 ? 18.481 0.970 5.874 1.00 84.69 84 ASP A C 1
ATOM 712 O O . ASP A 1 84 ? 19.586 0.642 5.439 1.00 84.69 84 ASP A O 1
ATOM 716 N N . ASP A 1 85 ? 18.291 1.223 7.169 1.00 88.12 85 ASP A N 1
ATOM 717 C CA . ASP A 1 85 ? 19.361 1.154 8.165 1.00 88.12 85 ASP A CA 1
ATOM 718 C C . ASP A 1 85 ? 19.869 -0.278 8.358 1.00 88.12 85 ASP A C 1
ATOM 720 O O . ASP A 1 85 ? 21.079 -0.501 8.447 1.00 88.12 85 ASP A O 1
ATOM 724 N N . ALA A 1 86 ? 18.970 -1.267 8.368 1.00 86.12 86 ALA A N 1
ATOM 725 C CA . ALA A 1 86 ? 19.348 -2.677 8.388 1.00 86.12 86 ALA A CA 1
ATOM 726 C C . ALA A 1 86 ? 20.141 -3.062 7.129 1.00 86.12 86 ALA A C 1
ATOM 728 O O . ALA A 1 86 ? 21.161 -3.743 7.230 1.00 86.12 86 ALA A O 1
ATOM 729 N N . SER A 1 87 ? 19.727 -2.573 5.955 1.00 83.06 87 SER A N 1
ATOM 730 C CA . SER A 1 87 ? 20.440 -2.805 4.696 1.00 83.06 87 SER A CA 1
ATOM 731 C C . SER A 1 87 ? 21.828 -2.166 4.682 1.00 83.06 87 SER A C 1
ATOM 733 O O . SER A 1 87 ? 22.749 -2.759 4.127 1.00 83.06 87 SER A O 1
ATOM 735 N N . LYS A 1 88 ? 22.002 -0.977 5.272 1.00 84.69 88 LYS A N 1
ATOM 736 C CA . LYS A 1 88 ? 23.315 -0.317 5.384 1.00 84.69 88 LYS A CA 1
ATOM 737 C C . LYS A 1 88 ? 24.244 -1.070 6.336 1.00 84.69 88 LYS A C 1
ATOM 739 O O . LYS A 1 88 ? 25.419 -1.243 6.025 1.00 84.69 88 LYS A O 1
ATOM 744 N N . LYS A 1 89 ? 23.720 -1.552 7.470 1.00 81.06 89 LYS A N 1
ATOM 745 C CA . LYS A 1 89 ? 24.480 -2.349 8.450 1.00 81.06 89 LYS A CA 1
ATOM 746 C C . LYS A 1 89 ? 24.896 -3.720 7.916 1.00 81.06 89 LYS A C 1
ATOM 748 O O . LYS A 1 89 ? 25.949 -4.212 8.297 1.00 81.06 89 LYS A O 1
ATOM 753 N N . ALA A 1 90 ? 24.100 -4.319 7.030 1.00 76.06 90 ALA A N 1
ATOM 754 C CA . ALA A 1 90 ? 24.399 -5.616 6.421 1.00 76.06 90 ALA A CA 1
ATOM 755 C C . ALA A 1 90 ? 25.593 -5.593 5.440 1.00 76.06 90 ALA A C 1
ATOM 757 O O . ALA A 1 90 ? 26.001 -6.651 4.963 1.00 76.06 90 ALA A O 1
ATOM 758 N N . GLY A 1 91 ? 26.171 -4.418 5.155 1.00 61.53 91 GLY A N 1
ATOM 759 C CA . GLY A 1 91 ? 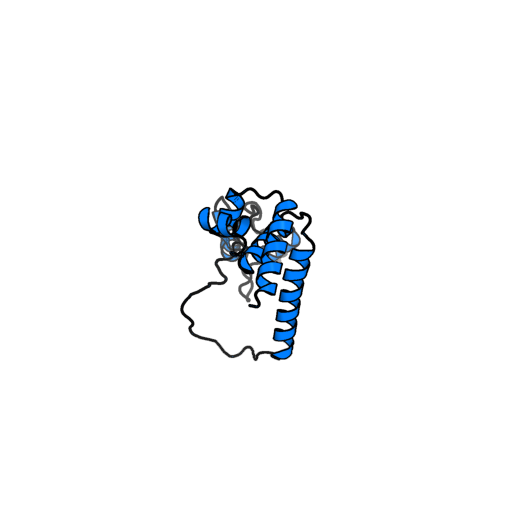27.288 -4.258 4.226 1.00 61.53 91 GLY A CA 1
ATOM 760 C C . GLY A 1 91 ? 26.906 -4.541 2.764 1.00 61.53 91 GLY A C 1
ATOM 761 O O . GLY A 1 91 ? 25.790 -4.977 2.463 1.00 61.53 91 GLY A O 1
ATOM 762 N N . PRO A 1 92 ? 27.806 -4.272 1.802 1.00 58.53 92 PRO A N 1
ATOM 763 C CA . PRO A 1 92 ? 27.595 -4.665 0.417 1.00 58.53 92 PRO A CA 1
ATOM 764 C C . PRO A 1 92 ? 27.575 -6.195 0.332 1.00 58.53 92 PRO A C 1
ATOM 766 O O . PRO A 1 92 ? 28.608 -6.851 0.408 1.00 58.53 92 PRO A O 1
ATOM 769 N N . VAL A 1 93 ? 26.384 -6.771 0.173 1.00 57.69 93 VAL A N 1
ATOM 770 C CA . VAL A 1 93 ? 26.229 -8.204 -0.090 1.00 57.69 93 VAL A CA 1
ATOM 771 C C . VAL A 1 93 ? 26.917 -8.515 -1.419 1.00 57.69 93 VAL A C 1
ATOM 773 O O . VAL A 1 93 ? 26.475 -8.056 -2.478 1.00 57.69 93 VAL A O 1
ATOM 776 N N . ASP A 1 94 ? 28.000 -9.292 -1.363 1.00 53.06 94 ASP A N 1
ATOM 777 C CA . ASP A 1 94 ? 28.667 -9.841 -2.539 1.00 53.06 94 ASP A CA 1
ATOM 778 C C . ASP A 1 94 ? 27.630 -10.514 -3.444 1.00 53.06 94 ASP A C 1
ATOM 780 O O . ASP A 1 94 ? 27.019 -11.530 -3.104 1.00 53.06 94 ASP A O 1
ATOM 784 N N . LYS A 1 95 ? 27.426 -9.945 -4.637 1.00 52.75 95 LYS A N 1
ATOM 785 C CA . LYS A 1 95 ? 26.390 -10.333 -5.613 1.00 52.75 95 LYS A CA 1
ATOM 786 C C . LYS A 1 95 ? 26.605 -11.725 -6.242 1.00 52.75 95 LYS A C 1
ATOM 788 O O . LYS A 1 95 ? 26.079 -11.996 -7.319 1.00 52.75 95 LYS A O 1
ATOM 793 N N . LYS A 1 96 ? 27.384 -12.612 -5.612 1.00 48.34 96 LYS A N 1
ATOM 794 C CA . LYS A 1 96 ? 27.800 -13.918 -6.152 1.00 48.34 96 LYS A CA 1
ATOM 795 C C . LYS A 1 96 ? 27.206 -15.149 -5.463 1.00 48.34 96 LYS A C 1
ATOM 797 O O . LYS A 1 96 ? 27.461 -16.253 -5.934 1.00 48.34 96 LYS A O 1
ATOM 802 N N . LYS A 1 97 ? 26.362 -15.025 -4.433 1.00 42.94 97 L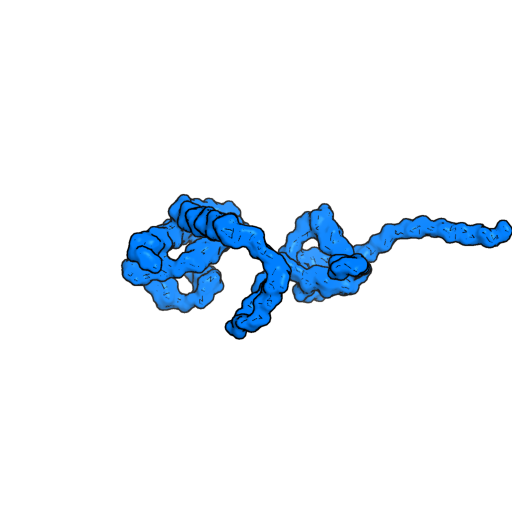YS A N 1
ATOM 803 C CA . LYS A 1 97 ? 25.597 -16.184 -3.936 1.00 42.94 97 LYS A CA 1
ATOM 804 C C . LYS A 1 97 ? 24.244 -16.285 -4.643 1.00 42.94 97 LYS A C 1
ATOM 806 O O . LYS A 1 97 ? 23.265 -15.661 -4.249 1.00 42.94 97 LYS A O 1
ATOM 811 N N . LYS A 1 98 ? 24.206 -17.104 -5.703 1.00 44.97 98 LYS A N 1
ATOM 812 C CA . LYS A 1 98 ? 22.977 -17.741 -6.199 1.00 44.97 98 LYS A CA 1
ATOM 813 C C . LYS A 1 98 ? 22.370 -18.536 -5.039 1.00 44.97 98 LYS A C 1
ATOM 815 O O . LYS A 1 98 ? 22.855 -19.615 -4.719 1.00 44.97 98 LYS A O 1
ATOM 820 N N . ILE A 1 99 ? 21.331 -18.002 -4.409 1.00 44.12 99 ILE A N 1
ATOM 821 C CA . ILE A 1 99 ? 20.488 -18.774 -3.496 1.00 44.12 99 ILE A CA 1
ATOM 822 C C . ILE A 1 99 ? 19.560 -19.607 -4.383 1.00 44.12 99 ILE A C 1
ATOM 824 O O . ILE A 1 99 ? 18.604 -19.091 -4.961 1.00 44.12 99 ILE A O 1
ATOM 828 N N . HIS A 1 100 ? 19.910 -20.880 -4.557 1.00 41.34 100 HIS A N 1
ATOM 829 C CA . HIS A 1 100 ? 18.978 -21.904 -5.010 1.00 41.34 100 HIS A CA 1
ATOM 830 C C . HIS A 1 100 ? 18.081 -22.303 -3.828 1.00 41.34 100 HIS A C 1
ATOM 832 O O . HIS A 1 100 ? 18.578 -22.531 -2.731 1.00 41.34 100 HIS A O 1
ATOM 838 N N . ASN A 1 101 ? 16.781 -22.412 -4.109 1.00 41.12 101 ASN A N 1
ATOM 839 C CA . ASN A 1 101 ? 15.721 -23.031 -3.306 1.00 41.12 101 ASN A CA 1
ATOM 840 C C . ASN A 1 101 ? 15.354 -22.405 -1.950 1.00 41.12 101 ASN A C 1
ATOM 842 O O . ASN A 1 101 ? 15.902 -22.743 -0.909 1.00 41.12 101 ASN A O 1
ATOM 846 N N . VAL A 1 102 ? 14.261 -21.636 -1.973 1.00 40.44 102 VAL A N 1
ATOM 847 C CA . VAL A 1 102 ? 13.148 -21.850 -1.037 1.00 40.44 102 VAL A CA 1
ATOM 848 C C . VAL A 1 102 ? 11.892 -22.005 -1.893 1.00 40.44 102 VAL A C 1
ATOM 850 O O . VAL A 1 102 ? 11.578 -21.141 -2.716 1.00 40.44 102 VAL A O 1
ATOM 853 N N . GLU A 1 103 ? 11.242 -23.159 -1.773 1.00 40.78 103 GLU A N 1
ATOM 854 C CA . GLU A 1 103 ? 9.976 -23.475 -2.425 1.00 40.78 103 GLU A CA 1
ATOM 855 C C . GLU A 1 103 ? 8.895 -22.476 -2.004 1.00 40.78 103 GLU A C 1
ATOM 857 O O . GLU A 1 103 ? 8.760 -22.112 -0.839 1.00 40.78 103 GLU A O 1
ATOM 862 N N . GLY A 1 104 ? 8.163 -21.988 -3.000 1.00 39.09 104 GLY A N 1
ATOM 863 C CA . GLY A 1 104 ? 7.369 -20.768 -2.917 1.00 39.09 104 GLY A CA 1
ATOM 864 C C . GLY A 1 104 ? 7.909 -19.738 -3.900 1.00 39.09 104 GLY A C 1
ATOM 865 O O . GLY A 1 104 ? 8.401 -18.684 -3.502 1.00 39.09 104 GLY A O 1
ATOM 866 N N . LYS A 1 105 ? 7.846 -20.054 -5.204 1.00 36.47 105 LYS A N 1
ATOM 867 C CA . LYS A 1 105 ? 8.161 -19.126 -6.301 1.00 36.47 105 LYS A CA 1
ATOM 868 C C . LYS A 1 105 ? 7.245 -17.900 -6.214 1.00 36.47 105 LYS A C 1
ATOM 870 O O . LYS A 1 105 ? 6.221 -17.810 -6.883 1.00 36.47 105 LYS A O 1
ATOM 875 N N . TRP A 1 106 ? 7.657 -16.908 -5.438 1.00 37.84 106 TRP A N 1
ATOM 876 C CA . TRP A 1 106 ? 7.301 -15.520 -5.678 1.00 37.84 106 TRP A CA 1
ATOM 877 C C . TRP A 1 106 ? 8.097 -15.074 -6.900 1.00 37.84 106 TRP A C 1
ATOM 879 O O . TRP A 1 106 ? 9.134 -14.417 -6.794 1.00 37.84 106 TRP A O 1
ATOM 889 N N . SER A 1 107 ? 7.648 -15.495 -8.083 1.00 41.91 107 SER A N 1
ATOM 890 C CA . SER A 1 107 ? 8.146 -14.929 -9.326 1.00 41.91 107 SER A CA 1
ATOM 891 C C . SER A 1 107 ? 7.907 -13.423 -9.264 1.00 41.91 107 SER A C 1
ATOM 893 O O . SER A 1 107 ? 6.770 -12.963 -9.131 1.00 41.91 107 SER A O 1
ATOM 895 N N . ARG A 1 108 ? 8.983 -12.638 -9.391 1.00 44.88 108 ARG A N 1
ATOM 896 C CA . ARG A 1 108 ? 8.921 -11.185 -9.640 1.00 44.88 108 ARG A CA 1
ATOM 897 C C . ARG A 1 108 ? 8.054 -10.830 -10.862 1.00 44.88 108 ARG A C 1
ATOM 899 O O . ARG A 1 108 ? 7.728 -9.662 -11.043 1.00 44.88 108 ARG A O 1
ATOM 906 N N . ASP A 1 109 ? 7.660 -11.832 -11.640 1.00 46.81 109 ASP A N 1
ATOM 907 C CA . ASP A 1 109 ? 6.793 -11.769 -12.812 1.00 46.81 109 ASP A CA 1
ATOM 908 C C . ASP A 1 109 ? 5.301 -11.543 -12.484 1.00 46.81 109 ASP A C 1
ATOM 910 O O . ASP A 1 109 ? 4.546 -11.171 -13.373 1.00 46.81 109 ASP A O 1
ATOM 914 N N . ASN A 1 110 ? 4.863 -11.680 -11.221 1.00 40.06 110 ASN A N 1
ATOM 915 C CA . ASN A 1 110 ? 3.452 -11.482 -10.828 1.00 40.06 110 ASN A CA 1
ATOM 916 C C . ASN A 1 110 ? 3.087 -10.044 -10.405 1.00 40.06 110 ASN A C 1
ATOM 918 O O . ASN A 1 110 ? 1.979 -9.799 -9.922 1.00 40.06 110 ASN A O 1
ATOM 922 N N . PHE A 1 111 ? 3.986 -9.071 -10.577 1.00 45.41 111 PHE A N 1
ATOM 923 C CA . PHE A 1 111 ? 3.618 -7.658 -10.462 1.00 45.41 111 PHE A CA 1
ATOM 924 C C . PHE A 1 111 ? 3.115 -7.141 -11.823 1.00 45.41 111 PHE A C 1
ATOM 926 O O . PHE A 1 111 ? 3.876 -7.196 -12.789 1.00 45.41 111 PHE A O 1
ATOM 933 N N . PRO A 1 112 ? 1.903 -6.557 -11.924 1.00 49.91 112 PRO A N 1
ATOM 934 C CA . PRO A 1 112 ? 1.318 -6.087 -13.189 1.00 49.91 112 PRO A CA 1
ATOM 935 C C . PRO A 1 112 ? 1.949 -4.775 -13.704 1.00 49.91 112 PRO A C 1
ATOM 937 O O . PRO A 1 112 ? 1.253 -3.857 -14.115 1.00 49.91 112 PRO A O 1
ATOM 940 N N . ILE A 1 113 ? 3.273 -4.612 -13.618 1.00 57.62 113 ILE A N 1
ATOM 941 C CA . ILE A 1 113 ? 3.904 -3.281 -13.671 1.00 57.62 113 ILE A CA 1
ATOM 942 C C . ILE A 1 113 ? 4.559 -2.967 -15.030 1.00 57.62 113 ILE A C 1
ATOM 944 O O . ILE A 1 113 ? 5.006 -1.842 -15.234 1.00 57.62 113 ILE A O 1
ATOM 948 N N . ARG A 1 114 ? 4.621 -3.889 -16.005 1.00 73.44 114 ARG A N 1
ATOM 949 C CA . ARG A 1 114 ? 5.266 -3.606 -17.314 1.00 73.44 114 ARG A CA 1
ATOM 950 C C . ARG A 1 114 ? 4.606 -4.280 -18.522 1.00 73.44 114 ARG A C 1
ATOM 952 O O . ARG A 1 114 ? 5.312 -4.655 -19.461 1.00 73.44 114 ARG A O 1
ATOM 959 N N . THR A 1 115 ? 3.290 -4.453 -18.494 1.00 86.00 115 THR A N 1
ATOM 960 C CA . THR A 1 115 ? 2.523 -4.912 -19.660 1.00 86.00 115 THR A CA 1
ATOM 961 C C . THR A 1 115 ? 1.910 -3.730 -20.409 1.00 86.00 115 THR A C 1
ATOM 963 O O . THR A 1 115 ? 1.685 -2.673 -19.824 1.00 86.00 115 THR A O 1
ATOM 966 N N . TYR A 1 116 ? 1.699 -3.891 -21.710 1.00 89.69 116 TYR A N 1
ATOM 967 C CA . TYR A 1 116 ? 1.150 -2.888 -22.624 1.00 89.69 116 TYR A CA 1
ATOM 968 C C . TYR A 1 116 ? 0.089 -3.545 -23.499 1.00 89.69 116 TYR A C 1
ATOM 970 O O . TYR A 1 116 ? 0.182 -4.744 -23.770 1.00 89.69 116 TYR A O 1
ATOM 978 N N . LEU A 1 117 ? -0.912 -2.778 -23.926 1.00 90.00 117 LEU A N 1
ATOM 979 C CA . LEU A 1 117 ? -1.948 -3.283 -24.820 1.00 90.00 117 LEU A CA 1
ATOM 980 C C . LEU A 1 117 ? -1.468 -3.139 -26.272 1.00 90.00 117 LEU A C 1
ATOM 982 O O . LEU A 1 117 ? -1.085 -2.052 -26.696 1.00 90.00 117 LEU A O 1
ATOM 986 N N . VAL A 1 118 ? -1.443 -4.245 -27.014 1.00 90.88 118 VAL A N 1
ATOM 987 C CA . VAL A 1 118 ? -1.093 -4.293 -28.442 1.00 90.88 118 VAL A CA 1
ATOM 988 C C . VAL A 1 118 ? -2.122 -5.159 -29.147 1.00 90.88 118 VAL A C 1
ATOM 990 O O . VAL A 1 118 ? -2.272 -6.328 -28.792 1.00 90.88 118 VAL A O 1
ATOM 993 N N . ASN A 1 119 ? -2.845 -4.612 -30.126 1.00 89.38 119 ASN A N 1
ATOM 994 C CA . ASN A 1 119 ? -3.898 -5.326 -30.859 1.00 89.38 119 ASN A CA 1
ATOM 995 C C . ASN A 1 119 ? -4.923 -6.002 -29.918 1.00 89.38 119 ASN A C 1
ATOM 997 O O . ASN A 1 119 ? -5.334 -7.141 -30.141 1.00 89.38 119 ASN A O 1
ATOM 1001 N N . GLY A 1 120 ? -5.276 -5.342 -28.808 1.00 85.00 120 GLY A N 1
ATOM 1002 C CA . GLY A 1 120 ? -6.200 -5.881 -27.802 1.00 85.00 120 GLY A CA 1
ATOM 1003 C C . GLY A 1 120 ? -5.618 -6.953 -26.865 1.00 85.00 120 GLY A C 1
ATOM 1004 O O . GLY A 1 120 ? -6.349 -7.486 -26.033 1.00 85.00 120 GLY A O 1
ATOM 1005 N N . LYS A 1 121 ? -4.318 -7.266 -26.946 1.00 89.75 121 LYS A N 1
ATOM 1006 C CA . LYS A 1 121 ? -3.633 -8.225 -26.061 1.00 89.75 121 LYS A CA 1
ATOM 1007 C C . LYS A 1 121 ? -2.712 -7.506 -25.079 1.00 89.75 121 LYS A C 1
ATOM 1009 O O . LYS A 1 121 ? -1.975 -6.605 -25.468 1.00 89.75 121 LYS A O 1
ATOM 1014 N N . LEU A 1 122 ? -2.717 -7.923 -23.813 1.00 88.31 122 LEU A N 1
ATOM 1015 C CA . LEU A 1 122 ? -1.760 -7.444 -22.810 1.00 88.31 122 LEU A CA 1
ATOM 1016 C C . LEU A 1 122 ? -0.447 -8.216 -22.940 1.00 88.31 122 LEU A C 1
ATOM 1018 O O . LEU A 1 122 ? -0.379 -9.391 -22.591 1.00 88.31 122 LEU A O 1
ATOM 1022 N N . LEU A 1 123 ? 0.592 -7.541 -23.422 1.00 88.44 123 LEU A N 1
ATOM 1023 C CA . LEU A 1 123 ? 1.901 -8.126 -23.703 1.00 88.44 123 LEU A CA 1
ATOM 1024 C C . LEU A 1 123 ? 2.993 -7.484 -22.849 1.00 88.44 123 LEU A C 1
ATOM 1026 O O . LEU A 1 123 ? 2.927 -6.302 -22.503 1.00 88.44 123 LEU A O 1
ATOM 1030 N N . SER A 1 124 ? 4.035 -8.244 -22.518 1.00 88.25 124 SER A N 1
ATOM 1031 C CA . SER A 1 124 ? 5.248 -7.679 -21.919 1.00 88.25 124 SER A CA 1
ATOM 1032 C C . SER A 1 124 ? 5.996 -6.788 -22.922 1.00 88.25 124 SER A C 1
ATOM 1034 O O . SER A 1 124 ? 5.852 -6.941 -24.128 1.00 88.25 124 SER A O 1
ATOM 1036 N N . ILE A 1 125 ? 6.873 -5.887 -22.454 1.00 88.25 125 ILE A N 1
ATOM 1037 C CA . ILE A 1 125 ? 7.695 -5.019 -23.338 1.00 88.25 125 ILE A CA 1
ATOM 1038 C C . ILE A 1 125 ? 8.456 -5.814 -24.409 1.00 88.25 125 ILE A C 1
ATOM 1040 O O . ILE A 1 125 ? 8.697 -5.309 -25.505 1.00 88.25 125 ILE A O 1
ATOM 1044 N N . LYS A 1 126 ? 8.891 -7.035 -24.077 1.00 87.81 126 LYS A N 1
ATOM 1045 C CA . LYS A 1 126 ? 9.633 -7.887 -25.009 1.00 87.81 126 LYS A CA 1
ATOM 1046 C C . LYS A 1 126 ? 8.718 -8.369 -26.131 1.00 87.81 126 LYS A C 1
ATOM 1048 O O . LYS A 1 126 ? 9.021 -8.104 -27.286 1.00 87.81 126 LYS A O 1
ATOM 1053 N N . GLU A 1 127 ? 7.597 -8.983 -25.768 1.00 88.69 127 GLU A N 1
ATOM 1054 C CA . GLU A 1 127 ? 6.600 -9.510 -26.709 1.00 88.69 127 GLU A CA 1
ATOM 1055 C C . GLU A 1 127 ? 5.970 -8.391 -27.542 1.00 88.69 127 GLU A C 1
ATOM 1057 O O . GLU A 1 127 ? 5.901 -8.494 -28.759 1.00 88.69 127 GLU A O 1
ATOM 1062 N N . ALA A 1 128 ? 5.608 -7.271 -26.911 1.00 90.50 128 ALA A N 1
ATOM 1063 C CA . ALA A 1 128 ? 5.112 -6.082 -27.598 1.00 90.50 128 ALA A CA 1
ATOM 1064 C C . ALA A 1 128 ? 6.143 -5.509 -28.583 1.00 90.50 128 ALA A C 1
ATOM 1066 O O . ALA A 1 128 ? 5.789 -5.007 -29.645 1.00 90.50 128 ALA A O 1
ATOM 1067 N N . GLY A 1 129 ? 7.432 -5.579 -28.238 1.00 90.50 129 GLY A N 1
ATOM 1068 C CA . GLY A 1 129 ? 8.520 -5.174 -29.120 1.00 90.50 129 GLY A CA 1
ATOM 1069 C C . GLY A 1 129 ? 8.592 -6.029 -30.377 1.00 90.50 129 GLY A C 1
ATOM 1070 O O . GLY A 1 129 ? 8.730 -5.472 -31.463 1.00 90.50 129 GLY A O 1
ATOM 1071 N N . ASP A 1 130 ? 8.469 -7.346 -30.228 1.00 89.62 130 ASP A N 1
ATOM 1072 C CA . ASP A 1 130 ? 8.483 -8.276 -31.357 1.00 89.62 130 ASP A CA 1
ATOM 1073 C C . ASP A 1 130 ? 7.240 -8.083 -32.242 1.00 89.62 130 ASP A C 1
ATOM 1075 O O . ASP A 1 130 ? 7.373 -7.960 -33.457 1.00 89.62 130 ASP A O 1
ATOM 1079 N N . GLU A 1 131 ? 6.058 -7.948 -31.631 1.00 90.94 131 GLU A N 1
ATOM 1080 C CA . GLU A 1 131 ? 4.779 -7.722 -32.323 1.00 90.94 131 GLU A CA 1
ATOM 1081 C C . GLU A 1 131 ? 4.781 -6.410 -33.134 1.00 90.94 131 GLU A C 1
ATOM 1083 O O . GLU A 1 131 ? 4.279 -6.347 -34.255 1.00 90.94 131 GLU A O 1
ATOM 1088 N N . LEU A 1 132 ? 5.391 -5.347 -32.595 1.00 89.69 132 LEU A N 1
ATOM 1089 C CA . LEU A 1 132 ? 5.487 -4.036 -33.250 1.00 89.69 132 LEU A CA 1
ATOM 1090 C C . LEU A 1 132 ? 6.720 -3.886 -34.167 1.00 89.69 132 LEU A C 1
ATOM 1092 O O . LEU A 1 132 ? 6.943 -2.805 -34.731 1.00 89.69 132 LEU A O 1
ATOM 1096 N N . GLY A 1 133 ? 7.530 -4.942 -34.308 1.00 89.38 133 GLY A N 1
ATOM 1097 C CA . GLY A 1 133 ? 8.691 -4.991 -35.201 1.00 89.38 133 GLY A CA 1
ATOM 1098 C C . GLY A 1 133 ? 9.916 -4.202 -34.725 1.00 89.38 133 GLY A C 1
ATOM 1099 O O . GLY A 1 133 ? 10.724 -3.765 -35.547 1.00 89.38 133 GLY A O 1
ATOM 1100 N N . TYR A 1 134 ? 10.076 -3.977 -33.418 1.00 89.62 134 TYR A N 1
ATOM 1101 C CA . TYR A 1 134 ? 11.270 -3.322 -32.881 1.00 89.62 134 TYR A CA 1
ATOM 1102 C C . TYR A 1 134 ? 12.449 -4.288 -32.813 1.00 89.62 134 TYR A C 1
ATOM 1104 O O . TYR A 1 134 ? 12.350 -5.339 -32.178 1.00 89.62 134 TYR A O 1
ATOM 1112 N N . PRO A 1 135 ? 13.619 -3.902 -33.346 1.00 84.06 135 PRO A N 1
ATOM 1113 C CA . PRO A 1 135 ? 14.812 -4.706 -33.184 1.00 84.06 135 PRO A CA 1
ATOM 1114 C C . PRO A 1 135 ? 15.253 -4.721 -31.718 1.00 84.06 135 PRO A C 1
ATOM 1116 O O . PRO A 1 135 ? 15.201 -3.707 -31.007 1.00 84.06 135 PRO A O 1
ATOM 1119 N N . ARG A 1 136 ? 15.724 -5.890 -31.287 1.00 82.81 136 ARG A N 1
ATOM 1120 C CA . ARG A 1 136 ? 16.377 -6.085 -29.993 1.00 82.81 136 ARG A CA 1
ATOM 1121 C C . ARG A 1 136 ? 17.841 -5.664 -30.100 1.00 82.81 136 ARG A C 1
ATOM 1123 O O . ARG A 1 136 ? 18.511 -5.975 -31.081 1.00 82.81 136 ARG A O 1
ATOM 1130 N N . ASP A 1 137 ? 18.339 -4.965 -29.088 1.00 77.00 137 ASP A N 1
ATOM 1131 C CA . ASP A 1 137 ? 19.766 -4.661 -28.980 1.00 77.00 137 ASP A CA 1
ATOM 1132 C C . ASP A 1 137 ? 20.564 -5.919 -28.573 1.00 77.00 137 ASP A C 1
ATOM 1134 O O . ASP A 1 137 ? 20.010 -6.870 -28.016 1.00 77.00 137 ASP A O 1
ATOM 1138 N N . LYS A 1 138 ? 21.888 -5.912 -28.775 1.00 69.25 138 LYS A N 1
ATOM 1139 C CA . LYS A 1 138 ? 22.829 -6.998 -28.430 1.00 69.25 138 LYS A CA 1
ATOM 1140 C C . LYS A 1 138 ? 22.786 -7.402 -26.951 1.00 69.25 138 LYS A C 1
ATOM 1142 O O . LYS A 1 138 ? 23.236 -8.483 -26.589 1.00 69.25 138 LYS A O 1
ATOM 1147 N N . ARG A 1 139 ? 22.239 -6.539 -26.089 1.00 68.31 139 ARG A N 1
ATOM 1148 C CA . ARG A 1 139 ? 22.031 -6.775 -24.650 1.00 68.31 139 ARG A CA 1
ATOM 1149 C C . ARG A 1 139 ? 20.647 -7.353 -24.313 1.00 68.31 139 ARG A C 1
ATOM 1151 O O . ARG A 1 139 ? 20.313 -7.482 -23.139 1.00 68.31 139 ARG A O 1
ATOM 1158 N N . GLY A 1 140 ? 19.819 -7.658 -25.315 1.00 64.69 140 GLY A N 1
ATOM 1159 C CA . GLY A 1 140 ? 18.476 -8.223 -25.143 1.00 64.69 140 GLY A CA 1
ATOM 1160 C C . GLY A 1 140 ? 17.403 -7.224 -24.688 1.00 64.69 140 GLY A C 1
ATOM 1161 O O . GLY A 1 140 ? 16.312 -7.642 -24.297 1.00 64.69 140 GLY A O 1
ATOM 1162 N N . MET A 1 141 ? 17.687 -5.916 -24.719 1.00 69.50 141 MET A N 1
ATOM 1163 C CA . MET A 1 141 ? 16.696 -4.862 -24.463 1.00 69.50 141 MET A CA 1
ATOM 1164 C C . MET A 1 141 ? 16.008 -4.444 -25.768 1.00 69.50 141 MET A C 1
ATOM 1166 O O . MET A 1 141 ? 16.669 -4.246 -26.785 1.00 69.50 141 MET A O 1
ATOM 1170 N N . SER A 1 142 ? 14.679 -4.306 -25.741 1.00 78.31 142 SER A N 1
ATOM 1171 C CA . SER A 1 142 ? 13.903 -3.857 -26.903 1.00 78.31 142 SER A CA 1
ATOM 1172 C C . SER A 1 142 ? 14.007 -2.342 -27.072 1.00 78.31 142 SER A C 1
ATOM 1174 O O . SER A 1 142 ? 13.798 -1.596 -26.111 1.00 78.31 142 SER A O 1
ATOM 1176 N N . ASN A 1 143 ? 14.262 -1.874 -28.298 1.00 84.50 143 ASN A N 1
ATOM 1177 C CA . ASN A 1 143 ? 14.252 -0.445 -28.631 1.00 84.50 143 ASN A CA 1
ATOM 1178 C C . ASN A 1 143 ? 12.893 0.228 -28.371 1.00 84.50 143 ASN A C 1
ATOM 1180 O O . ASN A 1 143 ? 12.834 1.448 -28.196 1.00 84.50 143 ASN A O 1
ATOM 1184 N N . LEU A 1 144 ? 11.823 -0.567 -28.265 1.00 88.38 144 LEU A N 1
ATOM 1185 C CA . LEU A 1 144 ? 10.512 -0.111 -27.819 1.00 88.38 144 LEU A CA 1
ATOM 1186 C C . LEU A 1 144 ? 10.592 0.572 -26.445 1.00 88.38 144 LEU A C 1
ATOM 1188 O O . LEU A 1 144 ? 10.005 1.632 -26.261 1.00 88.38 144 LEU A O 1
ATOM 1192 N N . TYR A 1 145 ? 11.387 0.043 -25.507 1.00 87.31 145 TYR A N 1
ATOM 1193 C CA . TYR A 1 145 ? 11.534 0.618 -24.163 1.00 87.31 145 TYR A CA 1
ATOM 1194 C C . TYR A 1 145 ? 11.992 2.082 -24.194 1.00 87.31 145 TYR A C 1
ATOM 1196 O O . TYR A 1 145 ? 11.438 2.934 -23.499 1.00 87.31 145 TYR A O 1
ATOM 1204 N N . PHE A 1 146 ? 12.995 2.389 -25.018 1.00 85.56 146 PHE A N 1
ATOM 1205 C CA . PHE A 1 146 ? 13.515 3.750 -25.138 1.00 85.56 146 PHE A CA 1
ATOM 1206 C C . PHE A 1 146 ? 12.503 4.690 -25.784 1.00 85.56 146 PHE A C 1
ATOM 1208 O O . PHE A 1 146 ? 12.401 5.848 -25.380 1.00 85.56 146 PHE A O 1
ATOM 1215 N N . ARG A 1 147 ? 11.733 4.191 -26.756 1.00 87.00 147 ARG A N 1
ATOM 1216 C CA . ARG A 1 147 ? 10.687 4.978 -27.404 1.00 87.00 147 ARG A CA 1
ATOM 1217 C C . ARG A 1 147 ? 9.539 5.290 -26.446 1.00 87.00 147 ARG A C 1
ATOM 1219 O O . ARG A 1 147 ? 9.187 6.456 -26.325 1.00 87.00 147 ARG A O 1
ATOM 1226 N N . LEU A 1 148 ? 9.054 4.293 -25.705 1.00 89.75 148 LEU A N 1
ATOM 1227 C CA . LEU A 1 148 ? 8.026 4.466 -24.673 1.00 89.75 148 LEU A CA 1
ATOM 1228 C C . LEU A 1 148 ? 8.453 5.493 -23.621 1.00 89.75 148 LEU A C 1
ATOM 1230 O O . LEU A 1 148 ? 7.687 6.387 -23.278 1.00 89.75 148 LEU A O 1
ATOM 1234 N N . ARG A 1 149 ? 9.711 5.425 -23.164 1.00 85.94 149 ARG A N 1
ATOM 1235 C CA . ARG A 1 149 ? 10.256 6.391 -22.201 1.00 85.94 149 ARG A CA 1
ATOM 1236 C C . ARG A 1 149 ? 10.342 7.808 -22.771 1.00 85.94 149 ARG A C 1
ATOM 1238 O O . ARG A 1 149 ? 10.119 8.761 -22.034 1.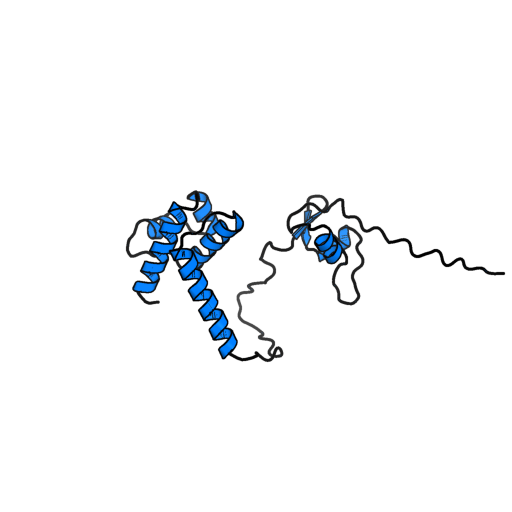00 85.94 149 ARG A O 1
ATOM 1245 N N . ARG A 1 150 ? 10.678 7.953 -24.056 1.00 85.94 150 ARG A N 1
ATOM 1246 C CA . ARG A 1 150 ? 10.756 9.258 -24.733 1.00 85.94 150 ARG A CA 1
ATOM 1247 C C . ARG A 1 150 ? 9.376 9.876 -24.947 1.00 85.94 150 ARG A C 1
ATOM 1249 O O . ARG A 1 150 ? 9.243 11.086 -24.840 1.00 85.94 150 ARG A O 1
ATOM 1256 N N . GLU A 1 151 ? 8.383 9.052 -25.258 1.00 87.50 151 GLU A N 1
ATOM 1257 C CA . GLU A 1 151 ? 6.997 9.480 -25.483 1.00 87.50 151 GLU A CA 1
ATOM 1258 C C . GLU A 1 151 ? 6.187 9.557 -24.173 1.00 87.50 151 GLU A C 1
ATOM 1260 O O . GLU A 1 151 ? 5.032 9.963 -24.188 1.00 87.50 151 GLU A O 1
ATOM 1265 N N . GLY A 1 152 ? 6.793 9.217 -23.026 1.00 85.88 152 GLY A N 1
ATOM 1266 C CA . GLY A 1 152 ? 6.156 9.324 -21.709 1.00 85.88 152 GLY A CA 1
ATOM 1267 C C . GLY A 1 152 ? 5.004 8.338 -21.497 1.00 85.88 152 GLY A C 1
ATOM 1268 O O . GLY A 1 152 ? 4.111 8.600 -20.695 1.00 85.88 152 GLY A O 1
ATOM 1269 N N . ILE A 1 153 ? 5.009 7.217 -22.219 1.00 86.25 153 ILE A N 1
ATOM 1270 C CA . ILE A 1 153 ? 3.913 6.249 -22.216 1.00 86.25 153 ILE A CA 1
ATOM 1271 C C . ILE A 1 153 ? 4.030 5.343 -20.992 1.00 86.25 153 ILE A C 1
ATOM 1273 O O . ILE A 1 153 ? 5.076 4.736 -20.739 1.00 86.25 153 ILE A O 1
ATOM 1277 N N . ASN A 1 154 ? 2.940 5.252 -20.234 1.00 87.00 154 ASN A N 1
ATOM 1278 C CA . ASN A 1 154 ? 2.882 4.471 -19.007 1.00 87.00 154 ASN A CA 1
ATOM 1279 C C . ASN A 1 154 ? 2.544 2.993 -19.290 1.00 87.00 154 ASN A C 1
ATOM 1281 O O . ASN A 1 154 ? 1.875 2.682 -20.276 1.00 87.00 154 ASN A O 1
ATOM 1285 N N . PRO A 1 155 ? 2.973 2.058 -18.423 1.00 87.25 155 PRO A N 1
ATOM 1286 C CA . PRO A 1 155 ? 2.503 0.676 -18.470 1.00 87.25 155 PRO A CA 1
ATOM 1287 C C . PRO A 1 155 ? 0.971 0.600 -18.400 1.00 87.25 155 PRO A C 1
ATOM 1289 O O . PRO A 1 155 ? 0.350 1.333 -17.632 1.00 87.25 155 PRO A O 1
ATOM 1292 N N . GLY A 1 156 ? 0.377 -0.297 -19.183 1.00 84.50 156 GLY A N 1
ATOM 1293 C CA . GLY A 1 156 ? -1.073 -0.458 -19.331 1.00 84.50 156 GLY A CA 1
ATOM 1294 C C . GLY A 1 156 ? -1.699 0.382 -20.448 1.00 84.50 156 GLY A C 1
ATOM 1295 O O . GLY A 1 156 ? -2.858 0.159 -20.779 1.00 84.50 156 GLY A O 1
ATOM 1296 N N . SER A 1 157 ? -0.953 1.310 -21.054 1.00 86.56 157 SER A N 1
ATOM 1297 C CA . SER A 1 157 ? -1.417 2.070 -22.217 1.00 86.56 157 SER A CA 1
ATOM 1298 C C . SER A 1 157 ? -1.465 1.215 -23.489 1.00 86.56 157 SER A C 1
ATOM 1300 O O . SER A 1 157 ? -0.695 0.258 -23.638 1.00 86.56 157 SER A O 1
ATOM 1302 N N . ASP A 1 158 ? -2.357 1.590 -24.407 1.00 91.31 158 ASP A N 1
ATOM 1303 C CA . ASP A 1 158 ? -2.399 1.050 -25.765 1.00 91.31 158 ASP A CA 1
ATOM 1304 C C . ASP A 1 158 ? -1.259 1.633 -26.597 1.00 91.31 158 ASP A C 1
ATOM 1306 O O . ASP A 1 158 ? -1.059 2.847 -26.652 1.00 91.31 158 ASP A O 1
ATOM 1310 N N . ILE A 1 159 ? -0.471 0.740 -27.188 1.00 92.44 159 ILE A N 1
ATOM 1311 C CA . ILE A 1 159 ? 0.699 1.070 -27.998 1.00 92.44 159 ILE A CA 1
ATOM 1312 C C . ILE A 1 159 ? 0.615 0.431 -29.387 1.00 92.44 159 ILE A C 1
ATOM 1314 O O . ILE A 1 159 ? 1.626 0.313 -30.077 1.00 92.44 159 ILE A O 1
ATOM 1318 N N . THR A 1 160 ? -0.581 0.025 -29.816 1.00 92.12 160 THR A N 1
ATOM 1319 C CA . THR A 1 160 ? -0.822 -0.610 -31.121 1.00 92.12 160 THR A CA 1
ATOM 1320 C C . THR A 1 160 ? -0.305 0.239 -32.291 1.00 92.12 160 THR A C 1
ATOM 1322 O O . THR A 1 160 ? 0.270 -0.284 -33.249 1.00 92.12 160 THR A O 1
ATOM 1325 N N . ASP A 1 161 ? -0.398 1.564 -32.175 1.00 89.50 161 ASP A N 1
ATOM 1326 C CA . ASP A 1 161 ? 0.034 2.502 -33.217 1.00 89.50 161 ASP A CA 1
ATOM 1327 C C . ASP A 1 161 ? 1.550 2.764 -33.238 1.00 89.50 161 ASP A C 1
ATOM 1329 O O . ASP A 1 161 ? 2.086 3.364 -34.179 1.00 89.50 161 ASP A O 1
ATOM 1333 N N . LEU A 1 162 ? 2.294 2.283 -32.236 1.00 88.31 162 LEU A N 1
ATOM 1334 C CA . LEU A 1 162 ? 3.735 2.496 -32.109 1.00 88.31 162 LEU A CA 1
ATOM 1335 C C . LEU A 1 162 ? 4.550 1.559 -33.006 1.00 88.31 162 LEU A C 1
ATOM 1337 O O . LEU A 1 162 ? 5.508 0.951 -32.550 1.00 88.31 162 LEU A O 1
ATOM 1341 N N . LYS A 1 163 ? 4.272 1.472 -34.307 1.00 85.94 163 LYS A N 1
ATOM 1342 C CA . LYS A 1 163 ? 5.085 0.645 -35.221 1.00 85.94 163 LYS A CA 1
ATOM 1343 C C . LYS A 1 163 ? 6.519 1.170 -35.365 1.00 85.94 163 LYS A C 1
ATOM 1345 O O . LYS A 1 163 ? 6.764 2.388 -35.401 1.00 85.94 163 LYS A O 1
ATOM 1350 N N . TYR A 1 164 ? 7.486 0.254 -35.445 1.00 84.25 164 TYR A N 1
ATOM 1351 C CA . TYR A 1 164 ? 8.879 0.608 -35.708 1.00 84.25 164 TYR A CA 1
ATOM 1352 C C . TYR A 1 164 ? 9.015 1.230 -37.103 1.00 84.25 164 TYR A C 1
ATOM 1354 O O . TYR A 1 164 ? 8.605 0.652 -38.106 1.00 84.25 164 TYR A O 1
ATOM 1362 N N . LYS A 1 165 ? 9.610 2.424 -37.168 1.00 80.06 165 LYS A N 1
ATOM 1363 C CA . LYS A 1 165 ? 10.000 3.065 -38.426 1.00 80.06 165 LYS A CA 1
ATOM 1364 C C . LYS A 1 165 ? 11.527 3.092 -38.471 1.00 80.06 165 LYS A C 1
ATOM 1366 O O . LYS A 1 165 ? 12.116 3.823 -37.665 1.00 80.06 165 LYS A O 1
ATOM 1371 N N . PRO A 1 166 ? 12.188 2.313 -39.347 1.00 73.50 166 PRO A N 1
ATOM 1372 C CA . PRO A 1 166 ? 13.628 2.421 -39.503 1.00 73.50 166 PRO A CA 1
ATOM 1373 C C . PRO A 1 166 ? 13.946 3.853 -39.935 1.00 73.50 166 PRO A C 1
ATOM 1375 O O . PRO A 1 166 ? 13.394 4.357 -40.914 1.00 73.50 166 PRO A O 1
ATOM 1378 N N . ARG A 1 167 ? 14.815 4.540 -39.186 1.00 66.56 167 ARG A N 1
ATOM 1379 C CA . ARG A 1 167 ? 15.391 5.797 -39.671 1.00 66.56 167 ARG A CA 1
ATOM 1380 C C . ARG A 1 167 ? 16.197 5.430 -40.906 1.00 66.56 167 ARG A C 1
ATOM 1382 O O . ARG A 1 167 ? 17.163 4.683 -40.776 1.00 66.56 167 ARG A O 1
ATOM 1389 N N . GLY A 1 168 ? 15.741 5.881 -42.074 1.00 55.19 168 GLY A N 1
ATOM 1390 C CA . GLY A 1 168 ? 16.372 5.597 -43.356 1.00 55.19 168 GLY A CA 1
ATOM 1391 C C . GLY A 1 168 ? 17.871 5.837 -43.258 1.00 55.19 168 GLY A C 1
ATOM 1392 O O . GLY A 1 168 ? 18.317 6.975 -43.136 1.00 55.19 168 GLY A O 1
ATOM 1393 N N . GLY A 1 169 ? 18.635 4.746 -43.252 1.00 49.66 169 GLY A N 1
ATOM 1394 C CA . GLY A 1 169 ? 20.066 4.804 -43.455 1.00 49.66 169 GLY A CA 1
ATOM 1395 C C . GLY A 1 169 ? 20.279 5.323 -44.863 1.00 49.66 169 GLY A C 1
ATOM 1396 O O . GLY A 1 169 ? 19.767 4.743 -45.820 1.00 49.66 169 GLY A O 1
ATOM 1397 N N . SER A 1 170 ? 20.979 6.445 -44.962 1.00 47.81 170 SER A N 1
ATOM 1398 C CA . SER A 1 170 ? 21.447 7.062 -46.193 1.00 47.81 170 SER A CA 1
ATOM 1399 C C . SER A 1 170 ? 21.822 5.980 -47.203 1.00 47.81 170 SER A C 1
ATOM 1401 O O . SER A 1 170 ? 22.679 5.138 -46.922 1.00 47.81 170 SER A O 1
ATOM 1403 N N . GLN A 1 171 ? 21.167 5.988 -48.367 1.00 48.78 171 GLN A N 1
ATOM 1404 C CA . GLN A 1 171 ? 21.579 5.201 -49.520 1.00 48.78 171 GLN A CA 1
ATOM 1405 C C . GLN A 1 171 ? 23.071 5.472 -49.760 1.00 48.78 171 GLN A C 1
ATOM 1407 O O . GLN A 1 171 ? 23.441 6.500 -50.326 1.00 48.78 171 GLN A O 1
ATOM 1412 N N . LYS A 1 172 ? 23.952 4.558 -49.341 1.00 52.19 172 LYS A N 1
ATOM 1413 C CA . LYS A 1 172 ? 25.291 4.471 -49.919 1.00 52.19 172 LYS A CA 1
ATOM 1414 C C . LYS A 1 172 ? 25.075 4.074 -51.375 1.00 52.19 172 LYS A C 1
ATOM 1416 O O . LYS A 1 172 ? 24.965 2.889 -51.687 1.00 52.19 172 LYS A O 1
ATOM 1421 N N . LYS A 1 173 ? 24.958 5.078 -52.253 1.00 49.00 173 LYS A N 1
ATOM 1422 C CA . LYS A 1 173 ? 25.124 4.926 -53.698 1.00 49.00 173 LYS A CA 1
ATOM 1423 C C . LYS A 1 173 ? 26.417 4.141 -53.905 1.00 49.00 173 LYS A C 1
ATOM 1425 O O . LYS A 1 173 ? 27.507 4.662 -53.690 1.00 49.00 173 LYS A O 1
ATOM 1430 N N . LYS A 1 174 ? 26.293 2.878 -54.306 1.00 51.88 174 LYS A N 1
ATOM 1431 C CA . LYS A 1 174 ? 27.368 2.178 -55.000 1.00 51.88 174 LYS A CA 1
ATOM 1432 C C . LYS A 1 174 ? 27.525 2.890 -56.346 1.00 51.88 174 LYS A C 1
ATOM 1434 O O . LYS A 1 174 ? 26.838 2.534 -57.296 1.00 51.88 174 LYS A O 1
ATOM 1439 N N . LEU A 1 175 ? 28.381 3.912 -56.422 1.00 45.66 175 LEU A N 1
ATOM 1440 C CA . LEU A 1 175 ? 28.982 4.274 -57.702 1.00 45.66 175 LEU A CA 1
ATOM 1441 C C . LEU A 1 175 ? 29.930 3.125 -58.061 1.00 45.66 175 LEU A C 1
ATOM 1443 O O . LEU A 1 175 ? 31.046 3.037 -57.563 1.00 45.66 175 LEU A O 1
ATOM 1447 N N . LYS A 1 176 ? 29.421 2.189 -58.862 1.00 48.38 176 LYS A N 1
ATOM 1448 C CA . LYS A 1 176 ? 30.242 1.421 -59.792 1.00 48.38 176 LYS A CA 1
ATOM 1449 C C . LYS A 1 176 ? 30.230 2.192 -61.108 1.00 48.38 176 LYS A C 1
ATOM 1451 O O . LYS A 1 176 ? 29.206 2.172 -61.789 1.00 48.38 176 LYS A O 1
ATOM 1456 N N . LYS A 1 177 ? 31.335 2.851 -61.426 1.00 50.06 177 LYS A N 1
ATOM 1457 C CA . LYS A 1 177 ? 31.981 2.872 -62.742 1.00 50.06 177 LYS A CA 1
ATOM 1458 C C . LYS A 1 177 ? 33.300 3.610 -62.604 1.00 50.06 177 LYS A C 1
ATOM 1460 O O . LYS A 1 177 ? 33.278 4.687 -61.974 1.00 50.06 177 LYS A O 1
#

Organism: NCBI:txid1367852